Protein AF-A0ABD0S4D4-F1 (afdb_monomer_lite)

Secondary structure (DSSP, 8-state):
-HHHHHHHHHHHHHHHHHHHTTT----SEEEE-TT-TTPEEEEEEEEEEPTT--EEEEE----TTEEEEEEEEEEESS-GGGEEEEEEGGGTEEEEEESS--SS-EEEEEEEEEEE-

Organism: Loxostege sticticalis (NCBI:txid481309)

Radius of gyration: 18.7 Å; chains: 1; bounding box: 36×60×34 Å

Structure (mmCIF, N/CA/C/O backbone):
data_AF-A0ABD0S4D4-F1
#
_entry.id   AF-A0ABD0S4D4-F1
#
loop_
_atom_site.group_PDB
_atom_site.id
_atom_site.type_symbol
_atom_site.label_atom_id
_atom_site.label_alt_id
_atom_site.label_comp_id
_atom_site.label_asym_id
_atom_site.label_entity_id
_atom_site.label_seq_id
_atom_site.pdbx_PDB_ins_code
_atom_site.Cartn_x
_atom_site.Cartn_y
_atom_site.Cartn_z
_atom_site.occupancy
_atom_site.B_iso_or_equiv
_atom_site.auth_seq_id
_atom_site.auth_comp_id
_atom_site.auth_asym_id
_atom_site.auth_atom_id
_atom_site.pdbx_PDB_model_num
ATOM 1 N N . MET A 1 1 ? -1.013 50.156 -18.401 1.00 52.38 1 MET A N 1
ATOM 2 C CA . MET A 1 1 ? 0.049 49.340 -17.765 1.00 52.38 1 MET A CA 1
ATOM 3 C C . MET A 1 1 ? -0.491 48.233 -16.857 1.00 52.38 1 MET A C 1
ATOM 5 O O . MET A 1 1 ? 0.284 47.368 -16.490 1.00 52.38 1 MET A O 1
ATOM 9 N N . GLU A 1 2 ? -1.790 48.192 -16.537 1.00 54.56 2 GLU A N 1
ATOM 10 C CA . GLU A 1 2 ? -2.353 47.180 -15.620 1.00 54.56 2 GLU A CA 1
ATOM 11 C C . GLU A 1 2 ? -2.628 45.817 -16.288 1.00 54.56 2 GLU A C 1
ATOM 13 O O . GLU A 1 2 ? -2.441 44.774 -15.671 1.00 54.56 2 GLU A O 1
ATOM 18 N N . PHE A 1 3 ? -2.968 45.799 -17.582 1.00 55.56 3 PHE A N 1
ATOM 19 C CA . PHE A 1 3 ? -3.272 44.561 -18.318 1.00 55.56 3 PHE A CA 1
ATOM 20 C C . PHE A 1 3 ? -2.074 43.612 -18.486 1.00 55.56 3 PHE A C 1
ATOM 22 O O . PHE A 1 3 ? -2.243 42.397 -18.479 1.00 55.56 3 PHE A O 1
ATOM 29 N N . VAL A 1 4 ? -0.856 44.147 -18.619 1.00 60.00 4 VAL A N 1
ATOM 30 C CA . VAL A 1 4 ? 0.354 43.331 -18.839 1.00 60.00 4 VAL A CA 1
ATOM 31 C C . VAL A 1 4 ? 0.746 42.575 -17.566 1.00 60.00 4 VAL A C 1
ATOM 33 O O . VAL A 1 4 ? 1.132 41.412 -17.635 1.00 60.00 4 VAL A O 1
ATOM 36 N N . LEU A 1 5 ? 0.571 43.204 -16.399 1.00 56.72 5 LEU A N 1
ATOM 37 C CA . LEU A 1 5 ? 0.799 42.580 -15.093 1.00 56.72 5 LEU A CA 1
ATOM 38 C C . LEU A 1 5 ? -0.153 41.406 -14.848 1.00 56.72 5 LEU A C 1
ATOM 40 O O . LEU A 1 5 ? 0.276 40.373 -14.342 1.00 56.72 5 LEU A O 1
ATOM 44 N N . PHE A 1 6 ? -1.415 41.532 -15.267 1.00 59.19 6 PHE A N 1
ATOM 45 C CA . PHE A 1 6 ? -2.415 40.479 -15.098 1.00 59.19 6 PHE A CA 1
ATOM 46 C C . PHE A 1 6 ? -2.088 39.229 -15.929 1.00 59.19 6 PHE A C 1
ATOM 48 O O . PHE A 1 6 ? -2.171 38.110 -15.431 1.00 59.19 6 PHE A O 1
ATOM 55 N N . VAL A 1 7 ? -1.643 39.409 -17.178 1.00 61.03 7 VAL A N 1
ATOM 56 C CA . VAL A 1 7 ? -1.292 38.291 -18.071 1.00 61.03 7 VAL A CA 1
ATOM 57 C C . VAL A 1 7 ? -0.054 37.539 -17.569 1.00 61.03 7 VAL A C 1
ATOM 59 O O . VAL A 1 7 ? -0.051 36.311 -17.577 1.00 61.03 7 VAL A O 1
ATOM 62 N N . ILE A 1 8 ? 0.970 38.241 -17.070 1.00 62.06 8 ILE A N 1
ATOM 63 C CA . ILE A 1 8 ? 2.172 37.597 -16.509 1.00 62.06 8 ILE A CA 1
ATOM 64 C C . ILE A 1 8 ? 1.821 36.783 -15.255 1.00 62.06 8 ILE A C 1
ATOM 66 O O . ILE A 1 8 ? 2.322 35.671 -15.090 1.00 62.06 8 ILE A O 1
ATOM 70 N N . LEU A 1 9 ? 0.931 37.300 -14.401 1.00 59.19 9 LEU A N 1
ATOM 71 C CA . LEU A 1 9 ? 0.513 36.609 -13.181 1.00 59.19 9 LEU A CA 1
ATOM 72 C C . LEU A 1 9 ? -0.259 35.316 -13.490 1.00 59.19 9 LEU A C 1
ATOM 74 O O . LEU A 1 9 ? 0.014 34.280 -12.890 1.00 59.19 9 LEU A O 1
ATOM 78 N N . VAL A 1 10 ? -1.173 35.356 -14.465 1.00 59.34 10 VAL A N 1
ATOM 79 C CA . VAL A 1 10 ? -1.946 34.177 -14.888 1.00 59.34 10 VAL A CA 1
ATOM 80 C C . VAL A 1 10 ? -1.033 33.109 -15.493 1.00 59.34 10 VAL A C 1
ATOM 82 O O . VAL A 1 10 ? -1.130 31.948 -15.104 1.00 59.34 10 VAL A O 1
ATOM 85 N N . PHE A 1 11 ? -0.088 33.492 -16.362 1.00 57.62 11 PHE A N 1
ATOM 86 C CA . PHE A 1 11 ? 0.870 32.543 -16.942 1.00 57.62 11 PHE A CA 1
ATOM 87 C C . PHE A 1 11 ? 1.786 31.904 -15.885 1.00 57.62 11 PHE A C 1
ATOM 89 O O . PHE A 1 11 ? 2.084 30.708 -15.979 1.00 57.62 11 PHE A O 1
ATOM 96 N N . ALA A 1 12 ? 2.194 32.661 -14.860 1.00 57.72 12 ALA A N 1
ATOM 97 C CA . ALA A 1 12 ? 3.002 32.153 -13.750 1.00 57.72 12 ALA A CA 1
ATOM 98 C C . ALA A 1 12 ? 2.239 31.131 -12.887 1.00 57.72 12 ALA A C 1
ATOM 100 O O . ALA A 1 12 ? 2.801 30.106 -12.513 1.00 57.72 12 ALA A O 1
ATOM 101 N N . ILE A 1 13 ? 0.948 31.358 -12.624 1.00 58.41 13 ILE A N 1
ATOM 102 C CA . ILE A 1 13 ? 0.114 30.429 -11.842 1.00 58.41 13 ILE A CA 1
ATOM 103 C C . ILE A 1 13 ? -0.131 29.131 -12.626 1.00 58.41 13 ILE A C 1
ATOM 105 O O . ILE A 1 13 ? 0.079 28.042 -12.096 1.00 58.41 13 ILE A O 1
ATOM 109 N N . SER A 1 14 ? -0.465 29.227 -13.917 1.00 53.31 14 SER A N 1
ATOM 110 C CA . SER A 1 14 ? -0.702 28.044 -14.759 1.00 53.31 14 SER A CA 1
ATOM 111 C C . SER A 1 14 ? 0.551 27.186 -14.992 1.00 53.31 14 SER A C 1
ATOM 113 O O . SER A 1 14 ? 0.459 25.969 -15.148 1.00 53.31 14 SER A O 1
ATOM 115 N N . SER A 1 15 ? 1.743 27.792 -14.987 1.00 51.53 15 SER A N 1
ATOM 116 C CA . SER A 1 15 ? 3.004 27.042 -15.093 1.00 51.53 15 SER A CA 1
ATOM 117 C C . SER A 1 15 ? 3.407 26.366 -13.774 1.00 51.53 15 SER A C 1
ATOM 119 O O . SER A 1 15 ? 4.048 25.316 -13.808 1.00 51.53 15 SER A O 1
ATOM 121 N N . LEU A 1 16 ? 2.967 26.888 -12.623 1.00 50.59 16 LEU A N 1
ATOM 122 C CA . LEU A 1 16 ? 3.115 26.241 -11.312 1.00 50.59 16 LEU A CA 1
ATOM 123 C C . LEU A 1 16 ? 2.219 24.998 -11.162 1.00 50.59 16 LEU A C 1
ATOM 125 O O . LEU A 1 16 ? 2.690 23.972 -10.669 1.00 50.59 16 LEU A O 1
ATOM 129 N N . GLU A 1 17 ? 0.974 25.040 -11.646 1.00 45.28 17 GLU A N 1
ATOM 130 C CA . GLU A 1 17 ? 0.071 23.872 -11.659 1.00 45.28 17 GLU A CA 1
ATOM 131 C C . GLU A 1 17 ? 0.587 22.749 -12.573 1.00 45.28 17 GLU A C 1
ATOM 133 O O . GLU A 1 17 ? 0.561 21.571 -12.211 1.00 45.28 17 GLU A O 1
ATOM 138 N N . SER A 1 18 ? 1.142 23.117 -13.733 1.00 42.78 18 SER A N 1
ATOM 139 C CA . SER A 1 18 ? 1.781 22.176 -14.662 1.00 42.78 18 SER A CA 1
ATOM 140 C C . SER A 1 18 ? 2.991 21.465 -14.047 1.00 42.78 18 SER A C 1
ATOM 142 O O . SER A 1 18 ? 3.234 20.301 -14.365 1.00 42.78 18 SER A O 1
ATOM 144 N N . LEU A 1 19 ? 3.763 22.138 -13.186 1.00 40.25 19 LEU A N 1
ATOM 145 C CA . LEU A 1 19 ? 4.912 21.530 -12.506 1.00 40.25 19 LEU A CA 1
ATOM 146 C C . LEU A 1 19 ? 4.470 20.590 -11.373 1.00 40.25 19 LEU A C 1
ATOM 148 O O . LEU A 1 19 ? 5.104 19.561 -11.137 1.00 40.25 19 LEU A O 1
ATOM 152 N N . TYR A 1 20 ? 3.348 20.903 -10.718 1.00 43.56 20 TYR A N 1
ATOM 153 C CA . TYR A 1 20 ? 2.724 20.048 -9.705 1.00 43.56 20 TYR A CA 1
ATOM 154 C C . TYR A 1 20 ? 2.257 18.713 -10.297 1.00 43.56 20 TYR A C 1
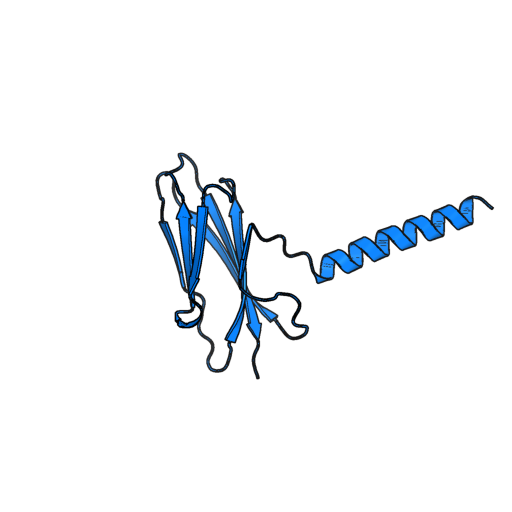ATOM 156 O O . TYR A 1 20 ? 2.440 17.659 -9.691 1.00 43.56 20 TYR A O 1
ATOM 164 N N . PHE A 1 21 ? 1.739 18.729 -11.527 1.00 43.19 21 PHE A N 1
ATOM 165 C CA . PHE A 1 21 ? 1.251 17.528 -12.211 1.00 43.19 21 PHE A CA 1
ATOM 166 C C . PHE A 1 21 ? 2.349 16.500 -12.527 1.00 43.19 21 PHE A C 1
ATOM 168 O O . PHE A 1 21 ? 2.061 15.317 -12.705 1.00 43.19 21 PHE A O 1
ATOM 175 N N . GLN A 1 22 ? 3.616 16.922 -12.557 1.00 42.06 22 GLN A N 1
ATOM 176 C CA . GLN A 1 22 ? 4.748 16.032 -12.819 1.00 42.06 22 GLN A CA 1
ATOM 177 C C . GLN A 1 22 ? 5.261 15.322 -11.545 1.00 42.06 22 GLN A C 1
ATOM 179 O O . GLN A 1 22 ? 5.980 14.328 -11.652 1.00 42.06 22 GLN A O 1
ATOM 184 N N . PHE A 1 23 ? 4.825 15.766 -10.354 1.00 50.41 23 PHE A N 1
ATOM 185 C CA . PHE A 1 23 ? 5.185 15.213 -9.036 1.00 50.41 23 PHE A CA 1
ATOM 186 C C . PHE A 1 23 ? 3.984 14.778 -8.164 1.00 50.41 23 PHE A C 1
ATOM 188 O O . PHE A 1 23 ? 4.182 14.133 -7.136 1.00 50.41 23 PHE A O 1
ATOM 195 N N . GLY A 1 24 ? 2.750 15.102 -8.557 1.00 52.75 24 GLY A N 1
ATOM 196 C CA . GLY A 1 24 ? 1.549 15.042 -7.717 1.00 52.75 24 GLY A CA 1
ATOM 197 C C . GLY A 1 24 ? 0.897 13.667 -7.576 1.00 52.75 24 GLY A C 1
ATOM 198 O O . GLY A 1 24 ? -0.277 13.514 -7.899 1.00 52.75 24 GLY A O 1
ATOM 199 N N . ILE A 1 25 ? 1.628 12.664 -7.089 1.00 63.50 25 ILE A N 1
ATOM 200 C CA . ILE A 1 25 ? 0.967 11.517 -6.455 1.00 63.50 25 ILE A CA 1
ATOM 201 C C . ILE A 1 25 ? 0.878 11.851 -4.967 1.00 63.50 25 ILE A C 1
ATOM 203 O O . ILE A 1 25 ? 1.862 11.711 -4.242 1.00 63.50 25 ILE A O 1
ATOM 207 N N . GLU A 1 26 ? -0.277 12.349 -4.529 1.00 80.12 26 GLU A N 1
ATOM 208 C CA . GLU A 1 26 ? -0.556 12.510 -3.103 1.00 80.12 26 GLU A CA 1
ATOM 209 C C . GLU A 1 26 ? -0.659 11.112 -2.485 1.00 80.12 26 GLU A C 1
ATOM 211 O O . GLU A 1 26 ? -1.481 10.296 -2.913 1.00 80.12 26 GLU A O 1
ATOM 216 N N . CYS A 1 27 ? 0.262 10.818 -1.566 1.00 89.12 27 CYS A N 1
ATOM 217 C CA . CYS A 1 27 ? 0.403 9.519 -0.924 1.00 89.12 27 CYS A CA 1
ATOM 218 C C . CYS A 1 27 ? 0.182 9.650 0.577 1.00 89.12 27 CYS A C 1
ATOM 220 O O . CYS A 1 27 ? 0.911 10.405 1.225 1.00 89.12 27 CYS A O 1
ATOM 222 N N . ASP A 1 28 ? -0.721 8.854 1.145 1.00 93.56 28 ASP A N 1
ATOM 223 C CA . ASP A 1 28 ? -0.797 8.706 2.603 1.00 93.56 28 ASP A CA 1
ATOM 224 C C . ASP A 1 28 ? 0.472 8.042 3.134 1.00 93.56 28 ASP A C 1
ATOM 226 O O . ASP A 1 28 ? 1.061 8.488 4.121 1.00 93.56 28 ASP A O 1
ATOM 230 N N . PHE A 1 29 ? 0.936 7.013 2.417 1.00 94.31 29 PHE A N 1
ATOM 231 C CA . PHE A 1 29 ? 2.183 6.310 2.685 1.00 94.31 29 PHE A CA 1
ATOM 232 C C . PHE A 1 29 ? 2.989 6.158 1.402 1.00 94.31 29 PHE A C 1
ATOM 234 O O . PHE A 1 29 ? 2.478 5.711 0.372 1.00 94.31 29 PHE A O 1
ATOM 241 N N . SER A 1 30 ? 4.275 6.493 1.474 1.00 93.50 30 SER A N 1
ATOM 242 C CA . SER A 1 30 ? 5.202 6.352 0.355 1.00 93.50 30 SER A CA 1
ATOM 243 C C . SER A 1 30 ? 6.451 5.577 0.758 1.00 93.50 30 SER A C 1
ATOM 245 O O . SER A 1 30 ? 6.966 5.707 1.868 1.00 93.50 30 SER A O 1
ATOM 247 N N . PHE A 1 31 ? 6.940 4.753 -0.165 1.00 92.12 31 PHE A N 1
ATOM 248 C CA . PHE A 1 31 ? 8.169 3.984 -0.013 1.00 92.12 31 PHE A CA 1
ATOM 249 C C . PHE A 1 31 ? 9.014 4.142 -1.271 1.00 92.12 31 PHE A C 1
ATOM 251 O O . PHE A 1 31 ? 8.534 3.859 -2.367 1.00 92.12 31 PHE A O 1
ATOM 258 N N . GLY A 1 32 ? 10.277 4.536 -1.114 1.00 87.75 32 GLY A N 1
ATOM 259 C CA . GLY A 1 32 ? 11.169 4.829 -2.238 1.00 87.75 32 GLY A CA 1
ATOM 260 C C . GLY A 1 32 ? 11.034 6.270 -2.733 1.00 87.75 32 GLY A C 1
ATOM 261 O O . GLY A 1 32 ? 10.575 7.137 -1.996 1.00 87.75 32 GLY A O 1
ATOM 262 N N . ASP A 1 33 ? 11.454 6.525 -3.972 1.00 80.06 33 ASP A N 1
ATOM 263 C CA . ASP A 1 33 ? 11.538 7.877 -4.536 1.00 80.06 33 ASP A CA 1
ATOM 264 C C . ASP A 1 33 ? 10.762 7.965 -5.868 1.00 80.06 33 ASP A C 1
ATOM 266 O O . ASP A 1 33 ? 11.099 7.263 -6.831 1.00 80.06 33 ASP A O 1
ATOM 270 N N . PRO A 1 34 ? 9.708 8.803 -5.955 1.00 74.06 34 PRO A N 1
ATOM 271 C CA . PRO A 1 34 ? 8.897 8.940 -7.161 1.00 74.06 34 PRO A CA 1
ATOM 272 C C . PRO A 1 34 ? 9.552 9.787 -8.262 1.00 74.06 34 PRO A C 1
ATOM 274 O O . PRO A 1 34 ? 9.029 9.776 -9.381 1.00 74.06 34 PRO A O 1
ATOM 277 N N . SER A 1 35 ? 10.637 10.514 -7.958 1.00 72.25 35 SER A N 1
ATOM 278 C CA . SER A 1 35 ? 11.283 11.511 -8.830 1.00 72.25 35 SER A CA 1
ATOM 279 C C . SER A 1 35 ? 12.203 10.917 -9.897 1.00 72.25 35 SER A C 1
ATOM 281 O O . SER A 1 35 ? 12.730 11.628 -10.752 1.00 72.25 35 SER A O 1
ATOM 283 N N . TRP A 1 36 ? 12.408 9.600 -9.881 1.00 68.06 36 TRP A N 1
ATOM 284 C CA . TRP A 1 36 ? 13.276 8.944 -10.846 1.00 68.06 36 TRP A CA 1
ATOM 285 C C . TRP A 1 36 ? 12.651 9.039 -12.238 1.00 68.06 36 TRP A C 1
ATOM 287 O O . TRP A 1 36 ? 11.655 8.371 -12.525 1.00 68.06 36 TRP A O 1
ATOM 297 N N . ASN A 1 37 ? 13.266 9.846 -13.107 1.00 57.62 37 ASN A N 1
ATOM 298 C CA . ASN A 1 37 ? 12.768 10.214 -14.442 1.00 57.62 37 ASN A CA 1
ATOM 299 C C . ASN A 1 37 ? 12.439 9.029 -15.372 1.00 57.62 37 ASN A C 1
ATOM 301 O O . ASN A 1 37 ? 11.733 9.206 -16.360 1.00 57.62 37 ASN A O 1
ATOM 305 N N . TYR A 1 38 ? 12.919 7.821 -15.066 1.00 60.94 38 TYR A N 1
ATOM 306 C CA . TYR A 1 38 ? 12.690 6.603 -15.855 1.00 60.94 38 TYR A CA 1
ATOM 307 C C . TYR A 1 38 ? 11.730 5.607 -15.184 1.00 60.94 38 TYR A C 1
ATOM 309 O O . TYR A 1 38 ? 11.584 4.476 -15.646 1.00 60.94 38 TYR A O 1
ATOM 317 N N . SER A 1 39 ? 11.099 5.986 -14.070 1.00 70.12 39 SER A N 1
ATOM 318 C CA . SER A 1 39 ? 10.195 5.107 -13.331 1.00 70.12 39 SER A CA 1
ATOM 319 C C . SER A 1 39 ? 8.799 5.090 -13.971 1.00 70.12 39 SER A C 1
ATOM 321 O O . SER A 1 39 ? 8.102 6.103 -14.031 1.00 70.12 39 SER A O 1
ATOM 323 N N . LYS A 1 40 ? 8.371 3.924 -14.472 1.00 80.94 40 LYS A N 1
ATOM 324 C CA . LYS A 1 40 ? 7.039 3.739 -15.076 1.00 80.94 40 LYS A CA 1
ATOM 325 C C . LYS A 1 40 ? 6.087 3.119 -14.057 1.00 80.94 40 LYS A C 1
ATOM 327 O O . LYS A 1 40 ? 6.448 2.140 -13.399 1.00 80.94 40 LYS A O 1
ATOM 332 N N . VAL A 1 41 ? 4.865 3.650 -13.961 1.00 86.00 41 VAL A N 1
ATOM 333 C CA . VAL A 1 41 ? 3.771 2.996 -13.226 1.00 86.00 41 VAL A CA 1
ATOM 334 C C . VAL A 1 41 ? 3.478 1.656 -13.898 1.00 86.00 41 VAL A C 1
ATOM 336 O O . VAL A 1 41 ? 3.179 1.607 -15.092 1.00 86.00 41 VAL A O 1
ATOM 339 N N . PHE A 1 42 ? 3.604 0.567 -13.147 1.00 88.19 42 PHE A N 1
ATOM 340 C CA . PHE A 1 42 ? 3.350 -0.794 -13.639 1.00 88.19 42 PHE A CA 1
ATOM 341 C C . PHE A 1 42 ? 2.236 -1.496 -12.863 1.00 88.19 42 PHE A C 1
ATOM 343 O O . PHE A 1 42 ? 1.744 -2.540 -13.288 1.00 88.19 42 PHE A O 1
ATOM 350 N N . PHE A 1 43 ? 1.848 -0.925 -11.727 1.00 90.50 43 PHE A N 1
ATOM 351 C CA . PHE A 1 43 ? 0.788 -1.425 -10.881 1.00 90.50 43 PHE A CA 1
ATOM 352 C C . PHE A 1 43 ? -0.007 -0.237 -10.353 1.00 90.50 43 PHE A C 1
ATOM 354 O O . PHE A 1 43 ? 0.575 0.676 -9.776 1.00 90.50 43 PHE A O 1
ATOM 361 N N . ASP A 1 44 ? -1.313 -0.256 -10.573 1.00 93.25 44 ASP A N 1
ATOM 362 C CA . ASP A 1 44 ? -2.281 0.673 -9.996 1.00 93.25 44 ASP A CA 1
ATOM 363 C C . ASP A 1 44 ? -3.559 -0.133 -9.780 1.00 93.25 44 ASP A C 1
ATOM 365 O O . ASP A 1 44 ? -4.176 -0.597 -10.745 1.00 93.25 44 ASP A O 1
ATOM 369 N N . LYS A 1 45 ? -3.865 -0.440 -8.520 1.00 95.69 45 LYS A N 1
ATOM 370 C CA . LYS A 1 45 ? -5.034 -1.236 -8.148 1.00 95.69 45 LYS A CA 1
ATOM 371 C C . LYS A 1 45 ? -5.668 -0.723 -6.875 1.00 95.69 45 LYS A C 1
ATOM 373 O O . LYS A 1 45 ? -4.975 -0.341 -5.935 1.00 95.69 45 LYS A O 1
ATOM 378 N N . GLU A 1 46 ? -6.986 -0.828 -6.846 1.00 96.75 46 GLU A N 1
ATOM 379 C CA . GLU A 1 46 ? -7.814 -0.568 -5.680 1.00 96.75 46 GLU A CA 1
ATOM 380 C C . GLU A 1 46 ? -8.305 -1.882 -5.074 1.00 96.75 46 GLU A C 1
ATOM 382 O O . GLU A 1 46 ? -8.544 -2.870 -5.775 1.00 96.75 46 GLU A O 1
ATOM 387 N N . TYR A 1 47 ? -8.425 -1.874 -3.755 1.00 97.38 47 TYR A N 1
ATOM 388 C CA . TYR A 1 47 ? -8.927 -2.955 -2.925 1.00 97.38 47 TYR A CA 1
ATOM 389 C C . TYR A 1 47 ? -9.875 -2.373 -1.881 1.00 97.38 47 TYR A C 1
ATOM 391 O O . TYR A 1 47 ? -9.778 -1.194 -1.552 1.00 97.38 47 TYR A O 1
ATOM 399 N N . SER A 1 48 ? -10.744 -3.206 -1.327 1.00 96.25 48 SER A N 1
ATOM 400 C CA . SER A 1 48 ? -11.585 -2.868 -0.183 1.00 96.25 48 SER A CA 1
ATOM 401 C C . SER A 1 48 ? -11.256 -3.793 0.985 1.00 96.25 48 SER A C 1
ATOM 403 O O . SER A 1 48 ? -10.974 -4.979 0.796 1.00 96.25 48 SER A O 1
ATOM 405 N N . MET A 1 49 ? -11.245 -3.224 2.184 1.00 96.31 49 MET A N 1
ATOM 406 C CA . MET A 1 49 ? -11.344 -3.946 3.443 1.00 96.31 49 MET A CA 1
ATOM 407 C C . MET A 1 49 ? -12.778 -3.835 3.935 1.00 96.31 49 MET A C 1
ATOM 409 O O . MET A 1 49 ? -13.329 -2.733 3.997 1.00 96.31 49 MET A O 1
ATOM 413 N N . GLU A 1 50 ? -13.358 -4.970 4.294 1.00 96.81 50 GLU A N 1
ATOM 414 C CA . GLU A 1 50 ? -14.716 -5.023 4.827 1.00 96.81 50 GLU A CA 1
ATOM 415 C C . GLU A 1 50 ? -14.769 -4.444 6.256 1.00 96.81 50 GLU A C 1
ATOM 417 O O . GLU A 1 50 ? -13.761 -4.460 6.976 1.00 96.81 50 GLU A O 1
ATOM 422 N N . PRO A 1 51 ? -15.942 -3.971 6.717 1.00 96.88 51 PRO A N 1
ATOM 423 C CA . PRO A 1 51 ? -16.121 -3.523 8.094 1.00 96.88 51 PRO A CA 1
ATOM 424 C C . PRO A 1 51 ? -15.649 -4.564 9.120 1.00 96.88 51 PRO A C 1
ATOM 426 O O . PRO A 1 51 ? -15.968 -5.751 9.036 1.00 96.88 51 PRO A O 1
ATOM 429 N N . GLY A 1 52 ? -14.898 -4.112 10.122 1.00 94.50 5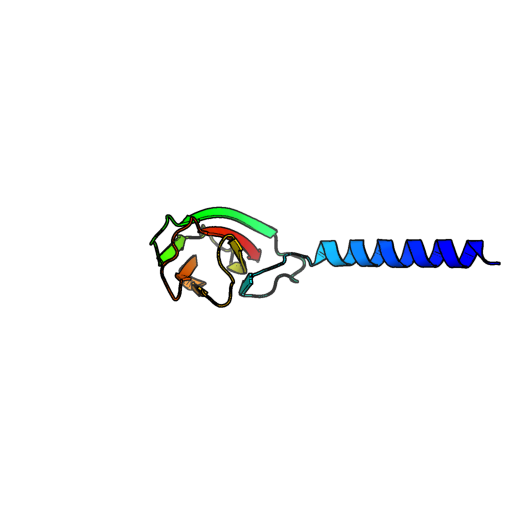2 GLY A N 1
ATOM 430 C CA . GLY A 1 52 ? -14.315 -4.948 11.171 1.00 94.50 52 GLY A CA 1
ATOM 431 C C . GLY A 1 52 ? -12.978 -5.605 10.808 1.00 94.50 52 GLY A C 1
ATOM 432 O O . GLY A 1 52 ? -12.292 -6.107 11.705 1.00 94.50 52 GLY A O 1
ATOM 433 N N . GLU A 1 53 ? -12.553 -5.585 9.540 1.00 96.00 53 GLU A N 1
ATOM 434 C CA . GLU A 1 53 ? -11.220 -6.048 9.163 1.00 96.00 53 GLU A CA 1
ATOM 435 C C . GLU A 1 53 ? -10.140 -5.073 9.650 1.00 96.00 53 GLU A C 1
ATOM 437 O O . GLU A 1 53 ? -10.261 -3.859 9.545 1.00 96.00 53 GLU A O 1
ATOM 442 N N . GLN A 1 54 ? -9.033 -5.609 10.168 1.00 96.69 54 GLN A N 1
ATOM 443 C CA . GLN A 1 54 ? -7.895 -4.796 10.627 1.00 96.69 54 GLN A CA 1
ATOM 444 C C . GLN A 1 54 ? -6.640 -4.978 9.786 1.00 96.69 54 GLN A C 1
ATOM 446 O O . GLN A 1 54 ? -5.657 -4.267 9.984 1.00 96.69 54 GLN A O 1
ATOM 451 N N . LYS A 1 55 ? -6.592 -5.999 8.929 1.00 97.44 55 LYS A N 1
ATOM 452 C CA . LYS A 1 55 ? -5.365 -6.409 8.247 1.00 97.44 55 LYS A CA 1
ATOM 453 C C . LYS A 1 55 ? -5.653 -6.672 6.790 1.00 97.44 55 LYS A C 1
ATOM 455 O O . LYS A 1 55 ? -6.448 -7.542 6.464 1.00 97.44 55 LYS A O 1
ATOM 460 N N . PHE A 1 56 ? -4.887 -6.013 5.940 1.00 97.56 56 PHE A N 1
ATOM 461 C CA . PHE A 1 56 ? -4.892 -6.232 4.510 1.00 97.56 56 PHE A CA 1
ATOM 462 C C . PHE A 1 56 ? -3.484 -6.543 4.012 1.00 97.56 56 PHE A C 1
ATOM 464 O O . PHE A 1 56 ? -2.474 -6.070 4.546 1.00 97.56 56 PHE A O 1
ATOM 471 N N . LYS A 1 57 ? -3.403 -7.379 2.978 1.00 97.75 57 LYS A N 1
ATOM 472 C CA . LYS A 1 57 ? -2.143 -7.768 2.351 1.00 97.75 57 LYS A CA 1
ATOM 473 C C . LYS A 1 57 ? -2.323 -7.862 0.843 1.00 97.75 57 LYS A C 1
ATOM 475 O O . LYS A 1 57 ? -3.045 -8.729 0.363 1.00 97.75 57 LYS A O 1
ATOM 480 N N . ALA A 1 58 ? -1.549 -7.070 0.110 1.00 96.75 58 ALA A N 1
ATOM 481 C CA . ALA A 1 58 ? -1.426 -7.175 -1.337 1.00 96.75 58 ALA A CA 1
ATOM 482 C C . ALA A 1 58 ? -0.046 -7.706 -1.731 1.00 96.75 58 ALA A C 1
ATOM 484 O O . ALA A 1 58 ? 0.977 -7.376 -1.124 1.00 96.75 58 ALA A O 1
ATOM 485 N N . ILE A 1 59 ? -0.022 -8.533 -2.775 1.00 95.31 59 ILE A N 1
ATOM 486 C CA . ILE A 1 59 ? 1.207 -8.990 -3.422 1.00 95.31 59 ILE A CA 1
ATOM 487 C C . ILE A 1 59 ? 1.317 -8.244 -4.748 1.00 95.31 59 ILE A C 1
ATOM 489 O O . ILE A 1 59 ? 0.461 -8.389 -5.619 1.00 95.31 59 ILE A O 1
ATOM 493 N N . LEU A 1 60 ? 2.374 -7.452 -4.892 1.00 92.88 60 LEU A N 1
ATOM 494 C CA . LEU A 1 60 ? 2.708 -6.772 -6.133 1.00 92.88 60 LEU A CA 1
ATOM 495 C C . LEU A 1 60 ? 3.322 -7.777 -7.120 1.00 92.88 60 LEU A C 1
ATOM 497 O O . LEU A 1 60 ? 4.077 -8.668 -6.709 1.00 92.88 60 LEU A O 1
ATOM 501 N N . PRO A 1 61 ? 3.025 -7.659 -8.424 1.00 90.38 61 PRO A N 1
ATOM 502 C CA . PRO A 1 61 ? 3.580 -8.551 -9.426 1.00 90.38 61 PRO A CA 1
ATOM 503 C C . PRO A 1 61 ? 5.108 -8.454 -9.461 1.00 90.38 61 PRO A C 1
ATOM 505 O O . PRO A 1 61 ? 5.708 -7.397 -9.253 1.00 90.38 61 PRO A O 1
ATOM 508 N N . LYS A 1 62 ? 5.740 -9.602 -9.711 1.00 83.50 62 LYS A N 1
ATOM 509 C CA . LYS A 1 62 ? 7.188 -9.722 -9.874 1.00 83.50 62 LYS A CA 1
ATOM 510 C C . LYS A 1 62 ? 7.507 -9.798 -11.356 1.00 83.50 62 LYS A C 1
ATOM 512 O O . LYS A 1 62 ? 7.185 -10.798 -11.994 1.00 83.50 62 LYS A O 1
ATOM 517 N N . THR A 1 63 ? 8.188 -8.787 -11.879 1.00 78.06 63 THR A N 1
ATOM 518 C CA . THR A 1 63 ? 8.752 -8.840 -13.230 1.00 78.06 63 THR A CA 1
ATOM 519 C C . THR A 1 63 ? 10.249 -9.102 -13.132 1.00 78.06 63 THR A C 1
ATOM 521 O O . THR A 1 63 ? 10.965 -8.448 -12.373 1.00 78.06 63 THR A O 1
ATOM 524 N N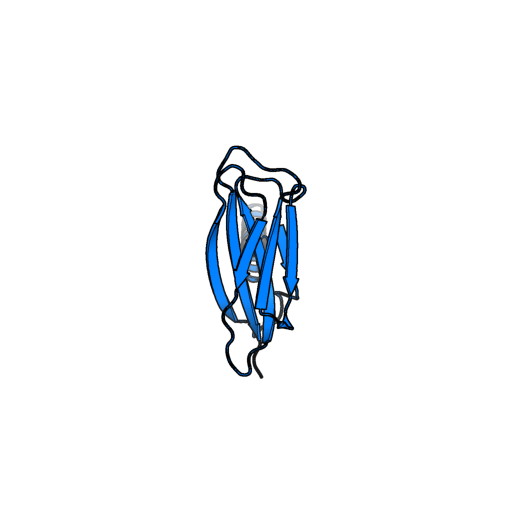 . ARG A 1 64 ? 10.741 -10.101 -13.869 1.00 74.50 64 ARG A N 1
ATOM 525 C CA . ARG A 1 64 ? 12.156 -10.492 -13.825 1.00 74.50 64 ARG A CA 1
ATOM 526 C C . ARG A 1 64 ? 13.035 -9.329 -14.302 1.00 74.50 64 ARG A C 1
ATOM 528 O O . ARG A 1 64 ? 12.789 -8.785 -15.371 1.00 74.50 64 ARG A O 1
ATOM 535 N N . GLY A 1 65 ? 14.056 -8.977 -13.519 1.00 72.31 65 GLY A N 1
ATOM 536 C CA . GLY A 1 65 ? 14.995 -7.896 -13.847 1.00 72.31 65 GLY A CA 1
ATOM 537 C C . GLY A 1 65 ? 14.489 -6.479 -13.554 1.00 72.31 65 GLY A C 1
ATOM 538 O O . GLY A 1 65 ? 15.179 -5.523 -13.889 1.00 72.31 65 GLY A O 1
ATOM 539 N N . GLN A 1 66 ? 13.318 -6.326 -12.928 1.00 74.69 66 GLN A N 1
ATOM 540 C CA . GLN A 1 66 ? 12.771 -5.020 -12.555 1.00 74.69 66 GLN A CA 1
ATOM 541 C C . GLN A 1 66 ? 12.706 -4.892 -11.033 1.00 74.69 66 GLN A C 1
ATOM 543 O O . GLN A 1 66 ? 12.273 -5.811 -10.334 1.00 74.69 66 GLN A O 1
ATOM 548 N N . LEU A 1 67 ? 13.159 -3.746 -10.528 1.00 81.38 67 LEU A N 1
ATOM 549 C CA . LEU A 1 67 ? 13.113 -3.390 -9.116 1.00 81.38 67 LEU A CA 1
ATOM 550 C C . LEU A 1 67 ? 11.977 -2.396 -8.893 1.00 81.38 67 LEU A C 1
ATOM 552 O O . LEU A 1 67 ? 11.782 -1.465 -9.673 1.00 81.38 67 LEU A O 1
ATOM 556 N N . ILE A 1 68 ? 11.227 -2.580 -7.811 1.00 87.81 68 ILE A N 1
ATOM 557 C CA . ILE A 1 68 ? 10.217 -1.604 -7.406 1.00 87.81 68 ILE A CA 1
ATOM 558 C C . ILE A 1 68 ? 10.958 -0.387 -6.854 1.00 87.81 68 ILE A C 1
ATOM 560 O O . ILE A 1 68 ? 11.653 -0.497 -5.845 1.00 87.81 68 ILE A O 1
ATOM 564 N N . SER A 1 69 ? 10.832 0.750 -7.533 1.00 87.56 69 SER A N 1
ATOM 565 C CA . SER A 1 69 ? 11.507 1.998 -7.162 1.00 87.56 69 SER A CA 1
ATOM 566 C C . SER A 1 69 ? 10.653 2.863 -6.247 1.00 87.56 69 SER A C 1
ATOM 568 O O . SER A 1 69 ? 11.184 3.645 -5.464 1.00 87.56 69 SER A O 1
ATOM 570 N N . PHE A 1 70 ? 9.331 2.729 -6.358 1.00 91.00 70 PHE A N 1
ATOM 571 C CA . PHE A 1 70 ? 8.385 3.521 -5.596 1.00 91.00 70 PHE A CA 1
ATOM 572 C C . PHE A 1 70 ? 7.079 2.760 -5.375 1.00 91.00 70 PHE A C 1
ATOM 574 O O . PHE A 1 70 ? 6.572 2.120 -6.299 1.00 91.00 70 PHE A O 1
ATOM 581 N N . VAL A 1 71 ? 6.522 2.865 -4.172 1.00 93.19 71 VAL A N 1
ATOM 582 C CA . VAL A 1 71 ? 5.172 2.409 -3.829 1.00 93.19 71 VAL A CA 1
ATOM 583 C C . VAL A 1 71 ? 4.450 3.536 -3.105 1.00 93.19 71 VAL A C 1
ATOM 585 O O . VAL A 1 71 ? 4.979 4.090 -2.147 1.00 93.19 71 VAL A O 1
ATOM 588 N N . CYS A 1 72 ? 3.239 3.831 -3.553 1.00 94.12 72 CYS A N 1
ATOM 589 C CA . CYS A 1 72 ? 2.291 4.741 -2.935 1.00 94.12 72 CYS A CA 1
ATOM 590 C C . CYS A 1 72 ? 1.070 3.946 -2.484 1.00 94.12 72 CYS A C 1
ATOM 592 O O . CYS A 1 72 ? 0.553 3.123 -3.247 1.00 94.12 72 CYS A O 1
ATOM 594 N N . VAL A 1 73 ? 0.624 4.186 -1.257 1.00 96.69 73 VAL A N 1
ATOM 595 C CA . VAL A 1 73 ? -0.586 3.587 -0.699 1.00 96.69 73 VAL A CA 1
ATOM 596 C C . VAL A 1 73 ? -1.466 4.706 -0.173 1.00 96.69 73 VAL A C 1
ATOM 598 O O . VAL A 1 73 ? -1.005 5.483 0.660 1.00 96.69 73 VAL A O 1
ATOM 601 N N . ASN A 1 74 ? -2.709 4.742 -0.646 1.00 96.31 74 ASN A N 1
ATOM 602 C CA . ASN A 1 74 ? -3.742 5.663 -0.185 1.00 96.31 74 ASN A CA 1
ATOM 603 C C . ASN A 1 74 ? -4.869 4.891 0.479 1.00 96.31 74 ASN A C 1
ATOM 605 O O . ASN A 1 74 ? -5.269 3.832 -0.016 1.00 96.31 74 ASN A O 1
ATOM 609 N N . LEU A 1 75 ? -5.353 5.435 1.587 1.00 96.12 75 LEU A N 1
ATOM 610 C CA . LEU A 1 75 ? -6.455 4.911 2.369 1.00 96.12 75 LEU A CA 1
ATOM 611 C C . LEU A 1 75 ? -7.623 5.891 2.274 1.00 96.12 75 LEU A C 1
ATOM 613 O O . LEU A 1 75 ? -7.497 7.068 2.585 1.00 96.12 75 LEU A O 1
ATOM 617 N N . GLU A 1 76 ? -8.781 5.392 1.869 1.00 95.44 76 GLU A N 1
ATOM 618 C CA . GLU A 1 76 ? -10.030 6.146 1.884 1.00 95.44 76 GLU A CA 1
ATOM 619 C C . GLU A 1 76 ? -10.983 5.478 2.879 1.00 95.44 76 GLU A C 1
ATOM 621 O O . GLU A 1 76 ? -11.055 4.252 2.964 1.00 95.44 76 GLU A O 1
ATOM 626 N N . GLY A 1 77 ? -11.690 6.286 3.666 1.00 91.81 77 GLY A N 1
ATOM 627 C CA . GLY A 1 77 ? -12.549 5.824 4.760 1.00 91.81 77 GLY A CA 1
ATOM 628 C C . GLY A 1 77 ? -11.900 5.977 6.137 1.00 91.81 77 GLY A C 1
ATOM 629 O O . GLY A 1 77 ? -12.583 6.342 7.081 1.00 91.81 77 GLY A O 1
ATOM 630 N N . THR A 1 78 ? -10.574 5.857 6.254 1.00 94.00 78 THR A N 1
ATOM 631 C CA . THR A 1 78 ? -9.857 6.063 7.527 1.00 94.00 78 THR A CA 1
ATOM 632 C C . THR A 1 78 ? -8.754 7.117 7.409 1.00 94.00 78 THR A C 1
ATOM 634 O O . THR A 1 78 ? -8.056 7.144 6.396 1.00 94.00 78 THR A O 1
ATOM 637 N N . PRO A 1 79 ? -8.521 7.948 8.445 1.00 94.62 79 PRO A N 1
ATOM 638 C CA . PRO A 1 79 ? -7.318 8.771 8.532 1.00 94.62 79 PRO A CA 1
ATOM 639 C C . PRO A 1 79 ? -6.056 7.904 8.512 1.00 94.62 79 PRO A C 1
ATOM 641 O O . PRO A 1 79 ? -6.027 6.822 9.112 1.00 94.62 79 PRO A O 1
ATOM 644 N N . LYS A 1 80 ? -4.994 8.393 7.864 1.00 93.88 80 LYS A N 1
ATOM 645 C CA . LYS A 1 80 ? -3.710 7.682 7.770 1.00 93.88 80 LYS A CA 1
ATOM 646 C C . LYS A 1 80 ? -3.066 7.446 9.136 1.00 93.88 80 LYS A C 1
ATOM 648 O O . LYS A 1 80 ? -2.370 6.460 9.325 1.00 93.88 80 LYS A O 1
ATOM 653 N N . GLU A 1 81 ? -3.332 8.306 10.114 1.00 96.62 81 GLU A N 1
ATOM 654 C CA . GLU A 1 81 ? -2.804 8.188 11.476 1.00 96.62 81 GLU A CA 1
ATOM 655 C C . GLU A 1 81 ? -3.315 6.927 12.190 1.00 96.62 81 GLU A C 1
ATOM 657 O O . GLU A 1 81 ? -2.664 6.437 13.109 1.00 96.62 81 GLU A O 1
ATOM 662 N N . ASN A 1 82 ? -4.442 6.370 11.731 1.00 96.38 82 ASN A N 1
ATOM 663 C CA . ASN A 1 82 ? -5.051 5.156 12.273 1.00 96.38 82 ASN A CA 1
ATOM 664 C C . ASN A 1 82 ? -4.578 3.880 11.568 1.00 96.38 82 ASN A C 1
ATOM 666 O O . ASN A 1 82 ? -5.161 2.811 11.766 1.00 96.38 82 ASN A O 1
ATOM 670 N N . ALA A 1 83 ? -3.534 3.965 10.744 1.00 97.31 83 ALA A N 1
ATOM 671 C CA . ALA A 1 83 ? -3.008 2.834 10.007 1.00 97.31 83 ALA A CA 1
ATOM 672 C C . ALA A 1 83 ? -1.479 2.778 10.047 1.00 97.31 83 ALA A C 1
ATOM 674 O O . ALA A 1 83 ? -0.772 3.782 10.049 1.00 97.31 83 ALA A O 1
ATOM 675 N N . VAL A 1 84 ? -0.965 1.555 10.021 1.00 97.62 84 VAL A N 1
ATOM 676 C CA . VAL A 1 84 ? 0.447 1.248 9.823 1.00 97.62 84 VAL A CA 1
ATOM 677 C C . VAL A 1 84 ? 0.573 0.487 8.514 1.00 97.62 84 VAL A C 1
ATOM 679 O O . VAL A 1 84 ? -0.027 -0.577 8.336 1.00 97.62 84 VAL A O 1
ATOM 682 N N . VAL A 1 85 ? 1.358 1.033 7.590 1.00 97.19 85 VAL A N 1
ATOM 683 C CA . VAL A 1 85 ? 1.614 0.420 6.287 1.00 97.19 85 VAL A CA 1
ATOM 684 C C . VAL A 1 85 ? 3.068 -0.018 6.211 1.00 97.19 85 VAL A C 1
ATOM 686 O O . VAL A 1 85 ? 3.975 0.762 6.483 1.00 97.19 85 VAL A O 1
ATOM 689 N N . ASP A 1 86 ? 3.284 -1.263 5.797 1.00 97.19 86 ASP A N 1
ATOM 690 C CA . ASP A 1 86 ? 4.609 -1.832 5.579 1.00 97.19 86 ASP A CA 1
ATOM 691 C C . ASP A 1 86 ? 4.768 -2.271 4.126 1.00 97.19 86 ASP A C 1
ATOM 693 O O . ASP A 1 86 ? 3.967 -3.058 3.607 1.00 97.19 86 ASP A O 1
ATOM 697 N N . PHE A 1 87 ? 5.876 -1.878 3.500 1.00 95.44 87 PHE A N 1
ATOM 698 C CA . PHE A 1 87 ? 6.303 -2.432 2.221 1.00 95.44 87 PHE A CA 1
ATOM 699 C C . PHE A 1 87 ? 7.567 -3.280 2.374 1.00 95.44 87 PHE A C 1
ATOM 701 O O . PHE A 1 87 ? 8.618 -2.819 2.817 1.00 95.44 87 PHE A O 1
ATOM 708 N N . LYS A 1 88 ? 7.487 -4.546 1.953 1.00 92.19 88 LYS A N 1
ATOM 709 C CA . LYS A 1 88 ? 8.629 -5.465 1.925 1.00 92.19 88 LYS A CA 1
ATOM 710 C C . LYS A 1 88 ? 9.103 -5.679 0.495 1.00 92.19 88 LYS A C 1
ATOM 712 O O . LYS A 1 88 ? 8.637 -6.608 -0.166 1.00 92.19 88 LYS A O 1
ATOM 717 N N . SER A 1 89 ? 10.068 -4.867 0.057 1.00 84.56 89 SER A N 1
ATOM 718 C CA . SER A 1 89 ? 10.604 -4.879 -1.315 1.00 84.56 89 SER A CA 1
ATOM 719 C C . SER A 1 89 ? 11.022 -6.276 -1.793 1.00 84.56 89 SER A C 1
ATOM 721 O O . SER A 1 89 ? 10.497 -6.746 -2.794 1.00 84.56 89 SER A O 1
ATOM 723 N N . LEU A 1 90 ? 11.818 -7.026 -1.015 1.00 84.62 90 LEU A N 1
ATOM 724 C CA . LEU A 1 90 ? 12.247 -8.396 -1.373 1.00 84.62 90 LEU A CA 1
ATOM 725 C C . LEU A 1 90 ? 11.086 -9.375 -1.622 1.00 84.62 90 LEU A C 1
ATOM 727 O O . LEU A 1 90 ? 11.191 -10.309 -2.421 1.00 84.62 90 LEU A O 1
ATOM 731 N N . PHE A 1 91 ? 9.964 -9.178 -0.929 1.00 88.19 91 PHE A N 1
ATOM 732 C CA . PHE A 1 91 ? 8.796 -10.047 -1.043 1.00 88.19 91 PHE A CA 1
ATOM 733 C C . PHE A 1 91 ? 7.729 -9.485 -1.981 1.00 88.19 91 PHE A C 1
ATOM 735 O O . PHE A 1 91 ? 6.823 -10.236 -2.334 1.00 88.19 91 PHE A O 1
ATOM 742 N N . HIS A 1 92 ? 7.861 -8.230 -2.426 1.00 91.19 92 HIS A N 1
ATOM 743 C CA . HIS A 1 92 ? 6.864 -7.503 -3.213 1.00 91.19 92 HIS A CA 1
ATOM 744 C C . HIS A 1 92 ? 5.504 -7.492 -2.501 1.00 91.19 92 HIS A C 1
ATOM 746 O O . HIS A 1 92 ? 4.468 -7.757 -3.097 1.00 91.19 92 HIS A O 1
ATOM 752 N N . VAL A 1 93 ? 5.510 -7.261 -1.186 1.00 95.12 93 VAL A N 1
ATOM 753 C CA . VAL A 1 93 ? 4.301 -7.308 -0.355 1.00 95.12 93 VAL A CA 1
ATOM 754 C C . VAL A 1 93 ? 4.062 -5.952 0.280 1.00 95.12 93 VAL A C 1
ATOM 756 O O . VAL A 1 93 ? 4.956 -5.431 0.945 1.00 95.12 93 VAL A O 1
ATOM 759 N N . VAL A 1 94 ? 2.839 -5.454 0.134 1.00 97.25 94 VAL A N 1
ATOM 760 C CA . VAL A 1 94 ? 2.302 -4.330 0.904 1.00 97.25 94 VAL A CA 1
ATOM 761 C C . VAL A 1 94 ? 1.365 -4.894 1.963 1.00 97.25 94 VAL A C 1
ATOM 763 O O . VAL A 1 94 ? 0.532 -5.755 1.667 1.00 97.25 94 VAL A O 1
ATOM 766 N N . LYS A 1 95 ? 1.520 -4.444 3.203 1.00 98.00 95 LYS A N 1
ATOM 767 C CA . LYS A 1 95 ? 0.604 -4.749 4.300 1.00 98.00 95 LYS A CA 1
ATOM 768 C C . LYS A 1 95 ? 0.040 -3.454 4.844 1.00 98.00 95 LYS A C 1
ATOM 770 O O . LYS A 1 95 ? 0.802 -2.524 5.063 1.00 98.00 95 LYS A O 1
ATOM 775 N N . VAL A 1 96 ? -1.259 -3.441 5.093 1.00 97.62 96 VAL A N 1
ATOM 776 C CA . VAL A 1 96 ? -1.945 -2.357 5.793 1.00 97.62 96 VAL A CA 1
ATOM 777 C C . VAL A 1 96 ? -2.519 -2.952 7.069 1.00 97.62 96 VAL A C 1
ATOM 779 O O . VAL A 1 96 ? -3.151 -4.011 7.030 1.00 97.62 96 VAL A O 1
ATOM 782 N N . HIS A 1 97 ? -2.250 -2.313 8.199 1.00 98.12 97 HIS A N 1
ATOM 783 C CA . HIS A 1 97 ? -2.815 -2.681 9.485 1.00 98.12 97 HIS A CA 1
ATOM 784 C C . HIS A 1 97 ? -3.490 -1.467 10.110 1.00 98.12 97 HIS A C 1
ATOM 786 O O . HIS A 1 97 ? -2.817 -0.487 10.411 1.00 98.12 97 HIS A O 1
ATOM 792 N N . LEU A 1 98 ? -4.803 -1.535 10.303 1.00 97.19 98 LEU A N 1
ATOM 793 C CA . LEU A 1 98 ? -5.530 -0.527 11.066 1.00 97.19 98 LEU A CA 1
ATOM 794 C C . LEU A 1 98 ? -5.227 -0.717 12.554 1.00 97.19 98 LEU A C 1
ATOM 796 O O . LEU A 1 98 ? -5.183 -1.855 13.028 1.00 97.19 98 LEU A O 1
ATOM 800 N N . ILE A 1 99 ? -5.002 0.385 13.272 1.00 97.31 99 ILE A N 1
ATOM 801 C CA . ILE A 1 99 ? -4.731 0.373 14.718 1.00 97.31 99 ILE A CA 1
ATOM 802 C C . ILE A 1 99 ? -5.943 -0.190 15.470 1.00 97.31 99 ILE A C 1
ATOM 804 O O . ILE A 1 99 ? -5.789 -1.004 16.379 1.00 97.31 99 ILE A O 1
ATOM 808 N N . GLU A 1 100 ? -7.142 0.198 15.038 1.00 95.56 100 GLU A N 1
ATOM 809 C CA . GLU A 1 100 ? -8.422 -0.285 15.550 1.00 95.56 100 GLU A CA 1
ATOM 810 C C . GLU A 1 100 ? -9.324 -0.726 14.385 1.00 95.56 100 GLU A C 1
ATOM 812 O O . GLU A 1 100 ? -9.179 -0.222 13.268 1.00 95.56 100 GLU A O 1
ATOM 817 N N 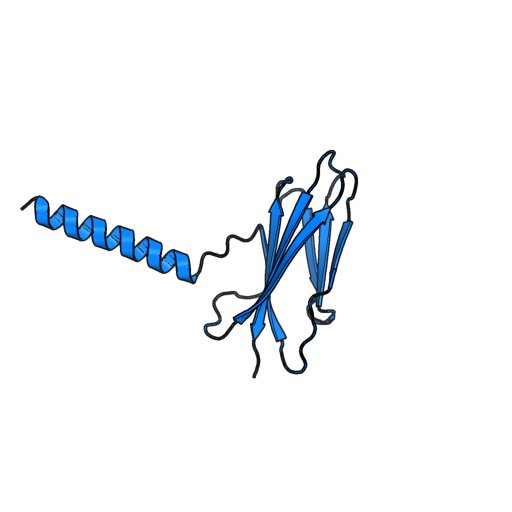. PRO A 1 101 ? -10.238 -1.690 14.602 1.00 94.06 101 PRO A N 1
ATOM 818 C CA . PRO A 1 101 ? -11.222 -2.054 13.592 1.00 94.06 101 PRO A CA 1
ATOM 819 C C . PRO A 1 101 ? -12.232 -0.918 13.409 1.00 94.06 101 PRO A C 1
ATOM 821 O O . PRO A 1 101 ? -12.652 -0.293 14.381 1.00 94.06 101 PRO A O 1
ATOM 824 N N . VAL A 1 102 ? -12.656 -0.697 12.168 1.00 95.31 102 VAL A N 1
ATOM 825 C CA . VAL A 1 102 ? -13.641 0.331 11.809 1.00 95.31 102 VAL A CA 1
ATOM 826 C C . VAL A 1 102 ? -14.969 -0.295 11.386 1.00 95.31 102 VAL A C 1
ATOM 828 O O . VAL A 1 102 ? -15.023 -1.462 11.001 1.00 95.31 102 VAL A O 1
ATOM 831 N N . ASP A 1 103 ? -16.054 0.468 11.472 1.00 96.44 103 ASP A N 1
ATOM 832 C CA . ASP A 1 103 ? -17.432 0.033 11.201 1.00 96.44 103 ASP A CA 1
ATOM 833 C C . ASP A 1 103 ? -17.893 0.251 9.747 1.00 96.44 103 ASP A C 1
ATOM 835 O O . ASP A 1 103 ? -19.045 -0.017 9.407 1.00 96.44 103 ASP A O 1
ATOM 839 N N . HIS A 1 104 ? -16.994 0.704 8.880 1.00 96.00 104 HIS A N 1
ATOM 840 C CA . HIS A 1 104 ? -17.246 1.005 7.475 1.00 96.00 104 HIS A CA 1
ATOM 841 C C . HIS A 1 104 ? -16.152 0.408 6.580 1.00 96.00 104 HIS A C 1
ATOM 843 O O . HIS A 1 104 ? -15.104 -0.027 7.054 1.00 96.00 104 HIS A O 1
ATOM 849 N N . GLU A 1 105 ? -16.418 0.366 5.275 1.00 96.88 105 GLU A N 1
ATOM 850 C CA . GLU A 1 105 ? -15.448 -0.086 4.274 1.00 96.88 105 GLU A CA 1
ATOM 851 C C . GLU A 1 105 ? -14.251 0.873 4.217 1.00 96.88 105 GLU A C 1
ATOM 853 O O . GLU A 1 105 ? -14.428 2.090 4.145 1.00 96.88 105 GLU A O 1
ATOM 858 N N . VAL A 1 106 ? -13.038 0.318 4.183 1.00 97.12 106 VAL A N 1
ATOM 859 C CA . VAL A 1 106 ? -11.812 1.083 3.914 1.00 97.12 106 VAL A CA 1
ATOM 860 C C . VAL A 1 106 ? -11.296 0.710 2.538 1.00 97.12 106 VAL A C 1
ATOM 862 O O . VAL A 1 106 ? -10.985 -0.453 2.278 1.00 97.12 106 VAL A O 1
ATOM 865 N N . ARG A 1 107 ? -11.161 1.692 1.649 1.00 97.19 107 ARG A N 1
ATOM 866 C CA . ARG A 1 107 ? -10.582 1.469 0.322 1.00 97.19 107 ARG A CA 1
ATOM 867 C C . ARG A 1 107 ? -9.091 1.725 0.350 1.00 97.19 107 ARG A C 1
ATOM 869 O O . ARG A 1 107 ? -8.614 2.676 0.961 1.00 97.19 107 ARG A O 1
ATOM 876 N N . ILE A 1 108 ? -8.353 0.862 -0.331 1.00 97.50 108 ILE A N 1
ATOM 877 C CA . ILE A 1 108 ? -6.899 0.889 -0.394 1.00 97.50 108 ILE A CA 1
ATOM 878 C C . ILE A 1 108 ? -6.496 0.956 -1.853 1.00 97.50 108 ILE A C 1
ATOM 880 O O . ILE A 1 108 ? -6.641 -0.023 -2.588 1.00 97.50 108 ILE A O 1
ATOM 884 N N . ARG A 1 109 ? -5.922 2.082 -2.265 1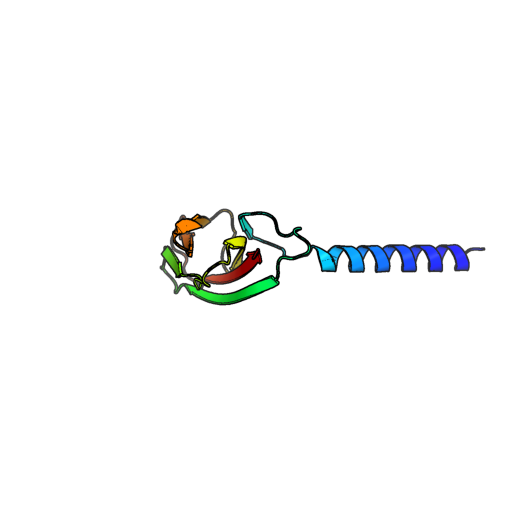.00 96.69 109 ARG A N 1
ATOM 885 C CA . ARG A 1 109 ? -5.295 2.208 -3.579 1.00 96.69 109 ARG A CA 1
ATOM 886 C C . ARG A 1 109 ? -3.796 2.021 -3.452 1.00 96.69 109 ARG A C 1
ATOM 888 O O . ARG A 1 109 ? -3.148 2.690 -2.654 1.00 96.69 109 ARG A O 1
ATOM 895 N N . ILE A 1 110 ? -3.238 1.120 -4.252 1.00 95.94 110 ILE A N 1
ATOM 896 C CA . ILE A 1 110 ? -1.802 0.863 -4.304 1.00 95.94 110 ILE A CA 1
ATOM 897 C C . ILE A 1 110 ? -1.304 1.157 -5.709 1.00 95.94 110 ILE A C 1
ATOM 899 O O . ILE A 1 110 ? -1.669 0.471 -6.666 1.00 95.94 110 ILE A O 1
ATOM 903 N N . LEU A 1 111 ? -0.401 2.128 -5.802 1.00 93.31 111 LEU A N 1
ATOM 904 C CA . LEU A 1 111 ? 0.334 2.455 -7.012 1.00 93.31 111 LEU A CA 1
ATOM 905 C C . LEU A 1 111 ? 1.800 2.085 -6.814 1.00 93.31 111 LEU A C 1
ATOM 907 O O . LEU A 1 111 ? 2.417 2.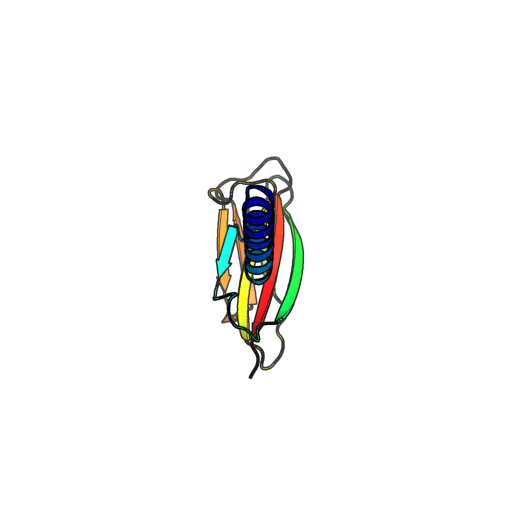465 -5.824 1.00 93.31 111 LEU A O 1
ATOM 911 N N . ALA A 1 112 ? 2.389 1.369 -7.765 1.00 91.69 112 ALA A N 1
ATOM 912 C CA . ALA A 1 112 ? 3.816 1.091 -7.765 1.00 91.69 112 ALA A CA 1
ATOM 913 C C . ALA A 1 112 ? 4.460 1.485 -9.094 1.00 91.69 112 ALA A C 1
ATOM 915 O O . ALA A 1 112 ? 3.944 1.208 -10.186 1.00 91.69 112 ALA A O 1
ATOM 916 N N . LYS A 1 113 ? 5.631 2.114 -8.983 1.00 89.19 113 LYS A N 1
ATOM 917 C CA . LYS A 1 113 ? 6.545 2.344 -10.097 1.00 89.19 113 LYS A CA 1
ATOM 918 C C . LYS A 1 113 ? 7.729 1.399 -9.988 1.00 89.19 113 LYS A C 1
ATOM 920 O O . LYS A 1 113 ? 8.185 1.047 -8.898 1.00 89.19 113 LYS A O 1
ATOM 925 N N . GLN A 1 114 ? 8.226 0.998 -11.143 1.00 86.81 114 GLN A N 1
ATOM 926 C CA . GLN A 1 114 ? 9.413 0.171 -11.247 1.00 86.81 114 GLN A CA 1
ATOM 927 C C . GLN A 1 114 ? 10.498 0.904 -12.010 1.00 86.81 114 GLN A C 1
ATOM 929 O O . GLN A 1 114 ? 10.225 1.710 -12.904 1.00 86.81 114 GLN A O 1
ATOM 934 N N . HIS A 1 115 ? 11.725 0.551 -11.664 1.00 76.81 115 HIS A N 1
ATOM 935 C CA . HIS A 1 115 ? 12.927 0.893 -12.385 1.00 76.81 115 HIS A CA 1
ATOM 936 C C . HIS A 1 115 ? 13.576 -0.407 -12.870 1.00 76.81 115 HIS A C 1
ATOM 938 O O . HIS A 1 115 ? 13.689 -1.385 -12.127 1.00 76.81 115 HIS A O 1
ATOM 944 N N . GLY A 1 116 ? 13.944 -0.436 -14.144 1.00 63.72 116 GLY A N 1
ATOM 945 C CA . GLY A 1 116 ? 14.718 -1.515 -14.747 1.00 63.72 116 GLY A CA 1
ATOM 946 C C . GLY A 1 116 ? 16.068 -0.977 -15.198 1.00 63.72 116 GLY A C 1
ATOM 947 O O . GLY A 1 116 ? 16.185 0.221 -15.453 1.00 63.72 116 GLY A O 1
ATOM 948 N N . TYR A 1 117 ? 17.050 -1.875 -15.265 1.00 47.66 117 TYR A N 1
ATOM 949 C CA . TYR A 1 117 ? 18.308 -1.646 -15.979 1.00 47.66 117 TYR A CA 1
ATOM 950 C C . TYR A 1 117 ? 18.068 -1.331 -17.458 1.00 47.66 117 TYR A C 1
ATOM 952 O O . TYR A 1 117 ? 17.130 -1.933 -18.036 1.00 47.66 117 TYR A O 1
#

Sequence (117 aa):
MEFVLFVILVFAISSLESLYFQFGIECDFSFGDPSWNYSKVFFDKEYSMEPGEQKFKAILPKTRGQLISFVCVNLEGTPKENAVVDFKSLFHVVKVHLIEPVDHEVRIRILAKQHGY

Foldseek 3Di:
DVVVVVVVVVVVVVVVVVVCVQVPPDALDKDADPPPPQWDWPDKDKDKDAAQDFKDKDADDDDPQKFWRMKGKDKDPDRSVQWDWDADRVRSMIMIGGVGTHGGMIMMIMIIIIDGD

pLDDT: mean 82.06, std 17.77, range [40.25, 98.12]